Protein AF-A0A822E2S1-F1 (afdb_monomer)

Foldseek 3Di:
DVVVVVLVVDDDPDPVVSVVVVVCVVVDDDDDQWDQDDDADADPVDRSIHGDDVRVPDPCVVVVVCCCVVCPPCVPVPDD

Radius of gyration: 17.85 Å; Cα contacts (8 Å, |Δi|>4): 41; chains: 1; bounding box: 43×31×42 Å

pLDDT: mean 90.93, std 13.2, range [44.31, 98.31]

Mean predicted aligned error: 5.9 Å

Structure (mmCIF, N/CA/C/O backbone):
data_AF-A0A822E2S1-F1
#
_entry.id   AF-A0A822E2S1-F1
#
loop_
_atom_site.group_PDB
_atom_site.id
_atom_site.type_symbol
_atom_site.label_atom_id
_atom_site.label_alt_id
_atom_site.label_comp_id
_atom_site.label_asym_id
_atom_site.label_entity_id
_atom_site.label_seq_id
_atom_site.pdbx_PDB_ins_code
_atom_site.Cartn_x
_atom_site.Cartn_y
_atom_site.Cartn_z
_atom_site.occupancy
_atom_site.B_iso_or_equiv
_atom_site.auth_seq_id
_atom_site.auth_comp_id
_atom_site.auth_asym_id
_atom_site.auth_atom_id
_atom_site.pdbx_PDB_model_num
ATOM 1 N N . GLN A 1 1 ? -16.096 -2.720 3.157 1.00 77.44 1 GLN A N 1
ATOM 2 C CA . GLN A 1 1 ? -16.644 -3.628 4.191 1.00 77.44 1 GLN A CA 1
ATOM 3 C C . GLN A 1 1 ? -15.758 -4.862 4.356 1.00 77.44 1 GLN A C 1
ATOM 5 O O . GLN A 1 1 ? -15.341 -5.112 5.475 1.00 77.44 1 GLN A O 1
ATOM 10 N N . GLU A 1 2 ? -15.339 -5.525 3.271 1.00 96.06 2 GLU A N 1
ATOM 11 C CA . GLU A 1 2 ? -14.402 -6.670 3.325 1.00 96.06 2 GLU A CA 1
ATOM 12 C C . GLU A 1 2 ? -13.100 -6.420 4.104 1.00 96.06 2 GLU A C 1
ATOM 14 O O . GLU A 1 2 ? -12.682 -7.268 4.885 1.00 96.06 2 GLU A O 1
ATOM 19 N N . ALA A 1 3 ? -12.486 -5.239 3.972 1.00 96.62 3 ALA A N 1
ATOM 20 C CA . ALA A 1 3 ? -11.275 -4.903 4.731 1.00 96.62 3 ALA A CA 1
ATOM 21 C C . ALA A 1 3 ? -11.483 -4.957 6.260 1.00 96.62 3 ALA A C 1
ATOM 23 O O . ALA A 1 3 ? -10.589 -5.387 6.983 1.00 96.62 3 ALA A O 1
ATOM 24 N N . LYS A 1 4 ? -12.676 -4.587 6.752 1.00 95.62 4 LYS A N 1
ATOM 25 C CA . LYS A 1 4 ? -13.020 -4.691 8.180 1.00 95.62 4 LYS A CA 1
ATOM 26 C C . LYS A 1 4 ? -13.205 -6.153 8.598 1.00 95.62 4 LYS A C 1
ATOM 28 O O . LYS A 1 4 ? -12.613 -6.575 9.581 1.00 95.62 4 LYS A O 1
ATOM 33 N N . HIS A 1 5 ? -13.895 -6.958 7.787 1.00 97.06 5 HIS A N 1
ATOM 34 C CA . HIS A 1 5 ? -13.993 -8.406 8.026 1.00 97.06 5 HIS A CA 1
ATOM 35 C C . HIS A 1 5 ? -12.626 -9.111 8.015 1.00 97.06 5 HIS A C 1
ATOM 37 O O . HIS A 1 5 ? -12.420 -10.087 8.736 1.00 97.06 5 HIS A O 1
ATOM 43 N N . ALA A 1 6 ? -11.684 -8.649 7.190 1.00 97.62 6 ALA A N 1
ATOM 44 C CA . ALA A 1 6 ? -10.315 -9.153 7.203 1.00 97.62 6 ALA A CA 1
ATOM 45 C C . ALA A 1 6 ? -9.580 -8.750 8.493 1.00 97.62 6 ALA A C 1
ATOM 47 O O . ALA A 1 6 ? -8.909 -9.589 9.096 1.00 97.62 6 ALA A O 1
ATOM 48 N N .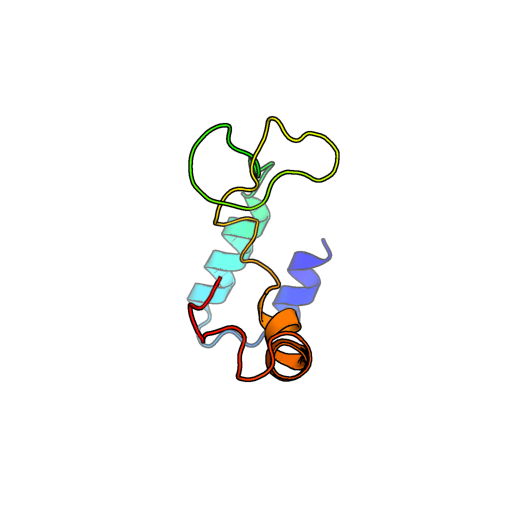 LEU A 1 7 ? -9.752 -7.505 8.954 1.00 97.06 7 LEU A N 1
ATOM 49 C CA . LEU A 1 7 ? -9.193 -7.017 10.217 1.00 97.06 7 LEU A CA 1
ATOM 50 C C . LEU A 1 7 ? -9.705 -7.814 11.431 1.00 97.06 7 LEU A C 1
ATOM 52 O O . LEU A 1 7 ? -8.933 -8.066 12.358 1.00 97.06 7 LEU A O 1
ATOM 56 N N . ASP A 1 8 ? -10.957 -8.277 11.426 1.00 96.50 8 ASP A N 1
ATOM 57 C CA . ASP A 1 8 ? -11.515 -9.120 12.499 1.00 96.50 8 ASP A CA 1
ATOM 58 C C . ASP A 1 8 ? -10.765 -10.451 12.661 1.00 96.50 8 ASP A C 1
ATOM 60 O O . ASP A 1 8 ? -10.630 -10.970 13.768 1.00 96.50 8 ASP A O 1
ATOM 64 N N . LYS A 1 9 ? -10.229 -10.990 11.561 1.00 97.38 9 LYS A N 1
ATOM 65 C CA . LYS A 1 9 ? -9.447 -12.237 11.541 1.00 97.38 9 LYS A CA 1
ATOM 66 C C . LYS A 1 9 ? -7.951 -12.005 11.755 1.00 97.38 9 LYS A C 1
ATOM 68 O O . LYS A 1 9 ? -7.217 -12.958 12.014 1.00 97.38 9 LYS A O 1
ATOM 73 N N . LEU A 1 10 ? -7.484 -10.765 11.613 1.00 97.50 10 LEU A N 1
ATOM 74 C CA . LEU A 1 10 ? -6.078 -10.410 11.760 1.00 97.50 10 LEU A CA 1
ATOM 75 C C . LEU A 1 10 ? -5.680 -10.430 13.238 1.00 97.50 10 LEU A C 1
ATOM 77 O O . LEU A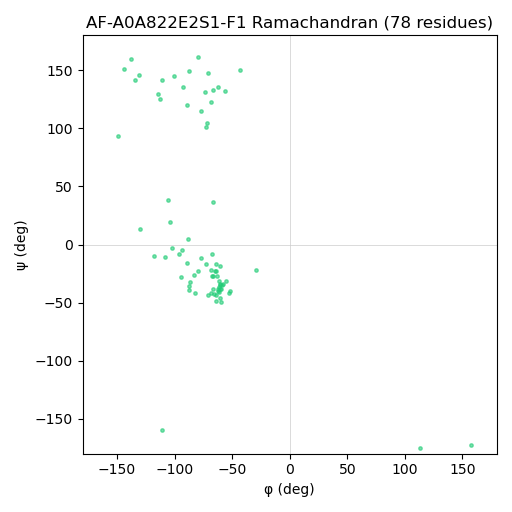 1 10 ? -6.333 -9.805 14.074 1.00 97.50 10 LEU A O 1
ATOM 81 N N . ASN A 1 11 ? -4.570 -11.092 13.562 1.00 97.44 11 ASN A N 1
ATOM 82 C CA . ASN A 1 11 ? -3.969 -10.972 14.885 1.00 97.44 11 ASN A CA 1
ATOM 83 C C . ASN A 1 11 ? -3.202 -9.646 14.990 1.00 97.44 11 ASN A C 1
ATOM 85 O O . ASN A 1 11 ? -2.198 -9.449 14.308 1.00 97.44 11 ASN A O 1
ATOM 89 N N . VAL A 1 12 ? -3.666 -8.756 15.862 1.00 96.81 12 VAL A N 1
ATOM 90 C CA . VAL A 1 12 ? -3.008 -7.484 16.182 1.00 96.81 12 VAL A CA 1
ATOM 91 C C . VAL A 1 12 ? -2.516 -7.558 17.617 1.00 96.81 12 VAL A C 1
ATOM 93 O O . VAL A 1 12 ? -3.280 -7.862 18.529 1.00 96.81 12 VAL A O 1
ATOM 96 N N . TYR A 1 13 ? -1.224 -7.314 17.818 1.00 96.69 13 TYR A N 1
ATOM 97 C CA . TYR A 1 13 ? -0.581 -7.610 19.096 1.00 96.69 13 TYR A CA 1
ATOM 98 C C . TYR A 1 13 ? -1.055 -6.703 20.236 1.00 96.69 13 TYR A C 1
ATOM 100 O O . TYR A 1 13 ? -0.916 -7.088 21.397 1.00 96.69 13 TYR A O 1
ATOM 108 N N . HIS A 1 14 ? -1.596 -5.516 19.937 1.00 97.06 14 HIS A N 1
ATOM 109 C CA . HIS A 1 14 ? -2.072 -4.536 20.917 1.00 97.06 14 HIS A CA 1
ATOM 110 C C . HIS A 1 14 ? -3.446 -3.984 20.507 1.00 97.06 14 HIS A C 1
ATOM 112 O O . HIS A 1 14 ? -3.694 -3.711 19.329 1.00 97.06 14 HIS A O 1
ATOM 118 N N . THR A 1 15 ? -4.330 -3.763 21.485 1.00 96.31 15 THR A N 1
ATOM 119 C CA . THR A 1 15 ? -5.683 -3.221 21.257 1.00 96.31 15 THR A CA 1
ATOM 120 C C . THR A 1 15 ? -5.652 -1.828 20.632 1.00 96.31 15 THR A C 1
ATOM 122 O O . THR A 1 15 ? -6.468 -1.517 19.772 1.00 96.31 15 THR A O 1
ATOM 125 N N . GLU A 1 16 ? -4.684 -0.994 21.011 1.00 97.94 16 GLU A N 1
ATOM 126 C CA . GLU A 1 16 ? -4.552 0.355 20.457 1.00 97.94 16 GLU A CA 1
ATOM 127 C C . GLU A 1 16 ? -4.287 0.338 18.946 1.00 97.94 16 GLU A C 1
ATOM 129 O O . GLU A 1 16 ? -4.902 1.099 18.202 1.00 97.94 16 GLU A O 1
ATOM 134 N N . THR A 1 17 ? -3.457 -0.592 18.467 1.00 97.75 17 THR A N 1
ATOM 135 C CA . THR A 1 17 ? -3.204 -0.774 17.032 1.00 97.75 17 THR A CA 1
ATOM 136 C C . THR A 1 17 ? -4.479 -1.165 16.285 1.00 97.75 17 THR A C 1
ATOM 138 O O . THR A 1 17 ? -4.714 -0.670 15.185 1.00 97.75 17 THR A O 1
ATOM 141 N N . ARG A 1 18 ? -5.343 -1.999 16.885 1.00 97.62 18 ARG A N 1
ATOM 142 C CA . ARG A 1 18 ? -6.660 -2.323 16.308 1.00 97.62 18 ARG A CA 1
ATOM 143 C C . ARG A 1 18 ? -7.510 -1.070 16.133 1.00 97.62 18 ARG A C 1
ATOM 145 O O . ARG A 1 18 ? -8.002 -0.819 15.039 1.00 97.62 18 ARG A O 1
ATOM 15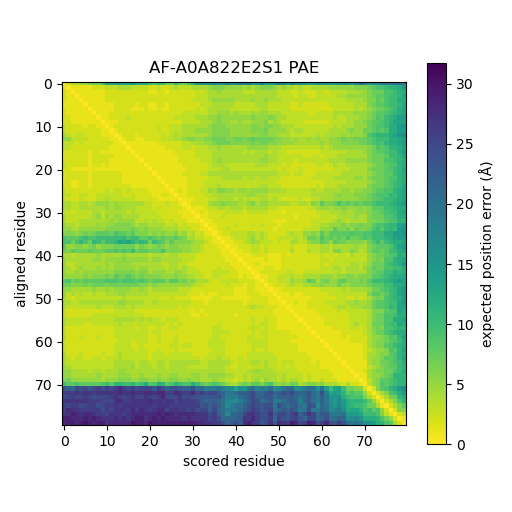2 N N . ASN A 1 19 ? -7.613 -0.265 17.189 1.00 97.31 19 ASN A N 1
ATOM 153 C CA . ASN A 1 19 ? -8.403 0.964 17.175 1.00 97.31 19 ASN A CA 1
ATOM 154 C C . ASN A 1 19 ? -7.901 1.947 16.105 1.00 97.31 19 ASN A C 1
ATOM 156 O O . ASN A 1 19 ? -8.703 2.596 15.437 1.00 97.31 19 ASN A O 1
ATOM 160 N N . GLN A 1 20 ? -6.580 2.034 15.911 1.00 98.12 20 GLN A N 1
ATOM 161 C CA . GLN A 1 20 ? -5.987 2.849 14.850 1.00 98.12 2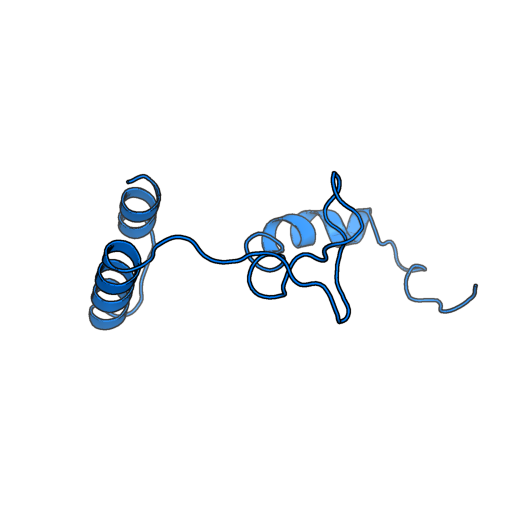0 GLN A CA 1
ATOM 162 C C . GLN A 1 20 ? -6.341 2.325 13.452 1.00 98.12 20 GLN A C 1
ATOM 164 O O . GLN A 1 20 ? -6.705 3.124 12.591 1.00 98.12 20 GLN A O 1
ATOM 169 N N . PHE A 1 21 ? -6.309 1.007 13.221 1.00 98.00 21 PHE A N 1
ATOM 170 C CA . PHE A 1 21 ? -6.778 0.433 11.955 1.00 98.00 21 PHE A CA 1
ATOM 171 C C . PHE A 1 21 ? -8.255 0.743 11.698 1.00 98.00 21 PHE A C 1
ATOM 173 O O . PHE A 1 21 ? -8.594 1.172 10.598 1.00 98.00 21 PHE A O 1
ATOM 180 N N . ASP A 1 22 ? -9.126 0.582 12.696 1.00 97.12 22 ASP A N 1
ATOM 181 C CA . ASP A 1 22 ? -10.555 0.887 12.558 1.00 97.12 22 ASP A CA 1
ATOM 182 C C . ASP A 1 22 ? -10.809 2.364 12.233 1.00 97.12 22 ASP A C 1
ATOM 184 O O . ASP A 1 22 ? -11.638 2.677 11.372 1.00 97.12 22 ASP A O 1
ATOM 188 N N . ALA A 1 23 ? -10.064 3.270 12.876 1.00 97.69 23 ALA A N 1
ATOM 189 C CA . ALA A 1 23 ? -10.129 4.701 12.604 1.00 97.69 23 ALA A CA 1
ATOM 190 C C . ALA A 1 23 ? -9.679 5.026 11.171 1.00 97.69 23 ALA A C 1
ATOM 192 O O . ALA A 1 23 ? -10.402 5.704 10.440 1.00 97.69 23 ALA A O 1
ATOM 193 N N . VAL A 1 24 ? -8.529 4.497 10.739 1.00 97.44 24 VAL A N 1
ATOM 194 C CA . VAL A 1 24 ? -8.011 4.718 9.381 1.00 97.44 24 VAL A CA 1
ATOM 195 C C . VAL A 1 24 ? -8.950 4.120 8.337 1.00 97.44 24 VAL A C 1
ATOM 197 O O . VAL A 1 24 ? -9.269 4.799 7.373 1.00 97.44 24 VAL A O 1
ATOM 200 N N . LEU A 1 25 ? -9.476 2.907 8.532 1.00 96.75 25 LEU A N 1
ATOM 201 C CA . LEU A 1 25 ? -10.440 2.294 7.606 1.00 96.75 25 LEU A CA 1
ATOM 202 C C . LEU A 1 25 ? -11.772 3.055 7.518 1.00 96.75 25 LEU A C 1
ATOM 204 O O . LEU A 1 25 ? -12.502 2.884 6.543 1.00 96.75 25 LEU A O 1
ATOM 208 N N . GLY A 1 26 ? -12.131 3.838 8.539 1.00 95.81 26 GLY A N 1
ATOM 209 C CA . GLY A 1 26 ? -13.296 4.726 8.510 1.00 95.81 26 GLY A CA 1
ATOM 210 C C . GLY A 1 26 ? -13.031 6.079 7.846 1.00 95.81 26 GLY A C 1
ATOM 211 O O . GLY A 1 26 ? -13.966 6.685 7.333 1.00 95.81 26 GLY A O 1
ATOM 212 N N . TRP A 1 27 ? -11.780 6.540 7.863 1.00 97.56 27 TRP A N 1
ATOM 213 C CA . TRP A 1 27 ? -11.345 7.828 7.316 1.00 97.56 27 TRP A CA 1
ATOM 214 C C . TRP A 1 27 ? -10.811 7.734 5.880 1.00 97.56 27 TRP A C 1
ATOM 216 O O . TRP A 1 27 ? -10.866 8.711 5.139 1.00 97.56 27 TRP A O 1
ATOM 226 N N . LEU A 1 28 ? -10.257 6.586 5.490 1.00 96.19 28 LEU A N 1
ATOM 227 C CA . LEU A 1 28 ? -9.565 6.427 4.219 1.00 96.19 28 LEU A CA 1
ATOM 228 C C . LEU A 1 28 ? -10.549 6.525 3.046 1.00 96.19 28 LEU A C 1
ATOM 230 O O . LEU A 1 28 ? -11.498 5.747 2.938 1.00 96.19 28 LEU A O 1
ATOM 234 N N . HIS A 1 29 ? -10.267 7.470 2.156 1.00 94.12 29 HIS A N 1
ATOM 235 C CA . HIS A 1 29 ? -10.989 7.723 0.912 1.00 94.12 29 HIS A CA 1
ATOM 236 C C . HIS A 1 29 ? -10.122 7.343 -0.299 1.00 94.12 29 HIS A C 1
ATOM 238 O O . HIS A 1 29 ? -9.182 6.554 -0.179 1.00 94.12 29 HIS A O 1
ATOM 244 N N . GLU A 1 30 ? -10.440 7.877 -1.479 1.00 95.94 30 GLU A N 1
ATOM 245 C CA . GLU A 1 30 ? -9.657 7.671 -2.688 1.00 95.94 30 GLU A CA 1
ATOM 246 C C . GLU A 1 30 ? -8.195 8.089 -2.480 1.00 95.94 30 GLU A C 1
ATOM 248 O O . GLU A 1 30 ? -7.885 9.179 -1.994 1.00 95.94 30 GLU A O 1
ATOM 253 N N . HIS A 1 31 ? -7.284 7.207 -2.886 1.00 95.00 31 HIS A N 1
ATOM 254 C CA . HIS A 1 31 ? -5.850 7.443 -2.859 1.00 95.00 31 HIS A CA 1
ATOM 255 C C . HIS A 1 31 ? -5.314 7.485 -4.291 1.00 95.00 31 HIS A C 1
ATOM 257 O O . HIS A 1 31 ? -5.578 6.583 -5.090 1.00 95.00 31 HIS A O 1
ATOM 263 N N . ALA A 1 32 ? -4.559 8.531 -4.626 1.00 95.69 32 ALA A N 1
ATOM 264 C CA . ALA A 1 32 ? -3.935 8.659 -5.936 1.00 95.69 32 ALA A CA 1
ATOM 265 C C . ALA A 1 32 ? -2.777 7.655 -6.070 1.00 95.69 32 ALA A C 1
ATOM 267 O O . ALA A 1 32 ? -1.703 7.867 -5.520 1.00 95.69 32 ALA A O 1
ATOM 268 N N . CYS A 1 33 ? -2.999 6.581 -6.829 1.00 95.19 33 CYS A N 1
ATOM 269 C CA . CYS A 1 33 ? -2.042 5.481 -7.005 1.00 95.19 33 CYS A CA 1
ATOM 270 C C . CYS A 1 33 ? -1.036 5.684 -8.154 1.00 95.19 33 CYS A C 1
ATOM 272 O O . CYS A 1 33 ? -0.256 4.784 -8.471 1.00 95.19 33 CYS A O 1
ATOM 274 N N . SER A 1 34 ? -1.057 6.849 -8.805 1.00 95.31 34 SER A N 1
ATOM 275 C CA . SER A 1 34 ? -0.277 7.124 -10.011 1.00 95.31 34 SER A CA 1
ATOM 276 C C . SER A 1 34 ? 0.496 8.437 -9.925 1.00 95.31 34 SER A C 1
ATOM 278 O O . SER A 1 34 ? -0.008 9.428 -9.396 1.00 95.31 34 SER A O 1
ATOM 280 N N . ARG A 1 35 ? 1.681 8.480 -10.539 1.00 94.19 35 ARG A N 1
ATOM 281 C CA . ARG A 1 35 ? 2.533 9.672 -10.665 1.00 94.19 35 ARG A CA 1
ATOM 282 C C . ARG A 1 35 ? 3.139 9.795 -12.063 1.00 94.19 35 ARG A C 1
ATOM 284 O O . ARG A 1 35 ? 3.244 8.809 -12.779 1.00 94.19 35 ARG A O 1
ATOM 291 N N . SER A 1 36 ? 3.576 10.994 -12.442 1.00 91.75 36 SER A N 1
ATOM 292 C CA . SER A 1 36 ? 4.160 11.270 -13.768 1.00 91.75 36 SER A CA 1
ATOM 293 C C . SER A 1 36 ? 5.694 11.232 -13.817 1.00 91.75 36 SER A C 1
ATOM 295 O O . SER A 1 36 ? 6.272 11.327 -14.895 1.00 91.75 36 SER A O 1
ATOM 297 N N . TYR A 1 37 ? 6.376 11.134 -12.671 1.00 90.94 37 TYR A N 1
ATOM 298 C CA . TYR A 1 37 ? 7.838 11.193 -12.586 1.00 90.94 37 TYR A CA 1
ATOM 299 C C . TYR A 1 37 ? 8.386 10.250 -11.508 1.00 90.94 37 TYR A C 1
ATOM 301 O O . TYR A 1 37 ? 7.733 10.011 -10.490 1.00 90.94 37 TYR A O 1
ATOM 309 N N . GLY A 1 38 ? 9.609 9.759 -11.717 1.00 91.50 38 GLY A N 1
ATOM 310 C CA . GLY A 1 38 ? 10.327 8.859 -10.814 1.00 91.50 38 GLY A CA 1
ATOM 311 C C . GLY A 1 38 ? 10.527 7.461 -11.400 1.00 91.50 38 GLY A C 1
ATOM 312 O O . GLY A 1 38 ? 10.207 7.203 -12.557 1.00 91.50 38 GLY A O 1
ATOM 313 N N . LEU A 1 39 ? 11.080 6.558 -10.590 1.00 92.56 39 LEU A N 1
ATOM 314 C CA . LEU A 1 39 ? 11.226 5.140 -10.937 1.00 92.56 39 LEU A CA 1
ATOM 315 C C . LEU A 1 39 ? 9.966 4.366 -10.552 1.00 92.56 39 LEU A C 1
ATOM 317 O O . LEU A 1 39 ? 9.311 4.709 -9.574 1.00 92.56 39 LEU A O 1
ATOM 321 N N . GLY A 1 40 ? 9.632 3.311 -11.279 1.00 92.50 40 GLY A N 1
ATOM 322 C CA . GLY A 1 40 ? 8.490 2.465 -10.951 1.00 92.50 40 GLY A CA 1
ATOM 323 C C . GLY A 1 40 ? 7.997 1.695 -12.161 1.00 92.50 40 GLY A C 1
ATOM 324 O O . GLY A 1 40 ? 8.609 1.729 -13.231 1.00 92.50 40 GLY A O 1
ATOM 325 N N . THR A 1 41 ? 6.869 1.021 -11.986 1.00 95.19 41 THR A N 1
ATOM 326 C CA . THR A 1 41 ? 6.202 0.282 -13.061 1.00 95.19 41 THR A CA 1
ATOM 327 C C . THR A 1 41 ? 5.173 1.183 -13.737 1.00 95.19 41 THR A C 1
ATOM 329 O O . THR A 1 41 ? 4.435 1.893 -13.056 1.00 95.19 41 THR A O 1
ATOM 332 N N . LYS A 1 42 ? 5.114 1.179 -15.071 1.00 96.69 42 LYS A N 1
ATOM 333 C CA . LYS A 1 42 ? 4.101 1.934 -15.826 1.00 96.69 42 LYS A CA 1
ATOM 334 C C . LYS A 1 42 ? 2.714 1.310 -15.666 1.00 96.69 42 LYS A C 1
ATOM 336 O O . LYS A 1 42 ? 2.605 0.086 -15.573 1.00 96.69 42 LYS A O 1
ATOM 341 N N . LEU A 1 43 ? 1.661 2.128 -15.680 1.00 96.25 43 LEU A N 1
ATOM 342 C CA . LEU A 1 43 ? 0.301 1.599 -15.777 1.00 96.25 43 LEU A CA 1
ATOM 343 C C . LEU A 1 43 ? 0.132 0.853 -17.111 1.00 96.25 43 LEU A C 1
ATOM 345 O O . LEU A 1 43 ? 0.538 1.367 -18.154 1.00 96.25 43 LEU A O 1
ATOM 349 N N . PRO 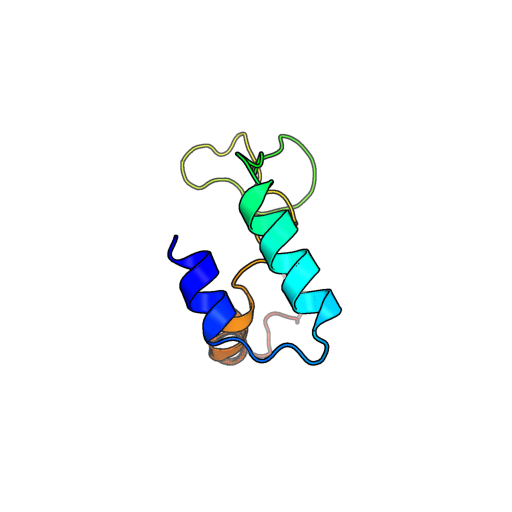A 1 44 ? -0.490 -0.338 -17.114 1.00 96.25 44 PRO A N 1
ATOM 350 C CA . PRO A 1 44 ? -0.519 -1.181 -18.307 1.00 96.25 44 PRO A CA 1
ATOM 351 C C . PRO A 1 44 ? -1.440 -0.658 -19.422 1.00 96.25 44 PRO A C 1
ATOM 353 O O . PRO A 1 44 ? -1.318 -1.105 -20.558 1.00 96.25 44 PRO A O 1
ATOM 356 N N . TRP A 1 45 ? -2.356 0.271 -19.123 1.00 95.88 45 TRP A N 1
ATOM 357 C CA . TRP A 1 45 ? -3.256 0.907 -20.101 1.00 95.88 45 TRP A CA 1
ATOM 358 C C . TRP A 1 45 ? -2.913 2.373 -20.404 1.00 95.88 45 TRP A C 1
ATOM 360 O O . TRP A 1 45 ? -3.486 2.938 -21.331 1.00 95.88 45 TRP A O 1
ATOM 370 N N . ASP A 1 46 ? -2.011 2.993 -19.637 1.00 94.88 46 ASP A N 1
ATOM 371 C CA . ASP A 1 46 ? -1.572 4.373 -19.855 1.00 94.88 46 ASP A CA 1
ATOM 372 C C . ASP A 1 46 ? -0.116 4.552 -19.407 1.00 94.88 46 ASP A C 1
ATOM 374 O O . ASP A 1 46 ? 0.194 4.827 -18.246 1.00 94.88 46 ASP A O 1
ATOM 378 N N . GLU A 1 47 ? 0.797 4.396 -20.363 1.00 93.25 47 GLU A N 1
ATOM 379 C CA . GLU A 1 47 ? 2.237 4.457 -20.127 1.00 93.25 47 GLU A CA 1
ATOM 380 C C . GLU A 1 47 ? 2.763 5.844 -19.722 1.00 93.25 47 GLU A C 1
ATOM 382 O O . GLU A 1 47 ? 3.939 5.957 -19.361 1.00 93.25 47 GLU A O 1
ATOM 387 N N . GLN A 1 48 ? 1.930 6.891 -19.773 1.00 94.75 48 GLN A N 1
ATOM 388 C CA . GLN A 1 48 ? 2.292 8.220 -19.281 1.00 94.75 48 GLN A CA 1
ATOM 389 C C . GLN A 1 48 ? 2.453 8.237 -17.753 1.00 94.75 48 GLN A C 1
ATOM 391 O O . GLN A 1 48 ? 3.206 9.055 -17.216 1.00 94.75 48 GLN A O 1
ATOM 396 N N . TYR A 1 49 ? 1.764 7.339 -17.048 1.00 95.44 49 TYR A N 1
ATOM 397 C CA . TYR A 1 49 ? 1.748 7.291 -15.594 1.00 95.44 49 TYR A CA 1
ATOM 398 C C . TYR A 1 49 ? 2.484 6.061 -15.055 1.00 95.44 49 TYR A C 1
ATOM 400 O O . TYR A 1 49 ? 2.381 4.949 -15.574 1.00 95.44 49 TYR A O 1
ATOM 408 N N . LEU A 1 50 ? 3.207 6.264 -13.958 1.00 96.38 50 LEU A N 1
ATOM 409 C CA . LEU A 1 50 ? 3.825 5.216 -13.157 1.00 96.38 50 LEU A CA 1
ATOM 410 C C . LEU A 1 50 ? 2.978 4.943 -11.917 1.00 96.38 50 LEU A C 1
ATOM 412 O O . LEU A 1 50 ? 2.431 5.875 -11.327 1.00 96.38 50 LEU A O 1
ATOM 416 N N . ILE A 1 51 ? 2.927 3.686 -11.491 1.00 96.69 51 ILE A N 1
ATOM 417 C CA . ILE A 1 51 ? 2.363 3.291 -10.199 1.00 96.69 51 ILE A CA 1
ATOM 418 C C . ILE A 1 51 ? 3.269 3.853 -9.097 1.00 96.69 51 ILE A C 1
ATOM 420 O O . ILE A 1 51 ? 4.498 3.771 -9.189 1.00 96.69 51 ILE A O 1
ATOM 424 N N . GLU A 1 52 ? 2.678 4.487 -8.085 1.00 96.88 52 GLU A N 1
ATOM 425 C CA . GLU A 1 52 ? 3.440 5.012 -6.952 1.00 96.88 52 GLU A CA 1
ATOM 426 C C . GLU A 1 52 ? 3.800 3.915 -5.932 1.00 96.88 52 GLU A C 1
ATOM 428 O O . GLU A 1 52 ? 3.228 2.826 -5.924 1.00 96.88 52 GLU A O 1
ATOM 433 N N . SER A 1 53 ? 4.790 4.203 -5.088 1.00 94.94 53 SER A N 1
ATOM 434 C CA . SER A 1 53 ? 5.474 3.215 -4.245 1.00 94.94 53 SER A CA 1
ATOM 435 C C . SER A 1 53 ? 4.629 2.572 -3.137 1.00 94.94 53 SER A C 1
ATOM 437 O O . SER A 1 53 ? 4.952 1.481 -2.679 1.00 94.94 53 SER A O 1
ATOM 439 N N . LEU A 1 54 ? 3.597 3.238 -2.615 1.00 96.56 54 LEU A N 1
ATOM 440 C CA . LEU A 1 54 ? 2.719 2.642 -1.597 1.00 96.56 54 LEU A CA 1
ATOM 441 C C . LEU A 1 54 ? 1.689 1.694 -2.230 1.00 96.56 54 LEU A C 1
ATOM 443 O O . LEU A 1 54 ? 1.196 0.783 -1.570 1.00 96.56 54 LEU A O 1
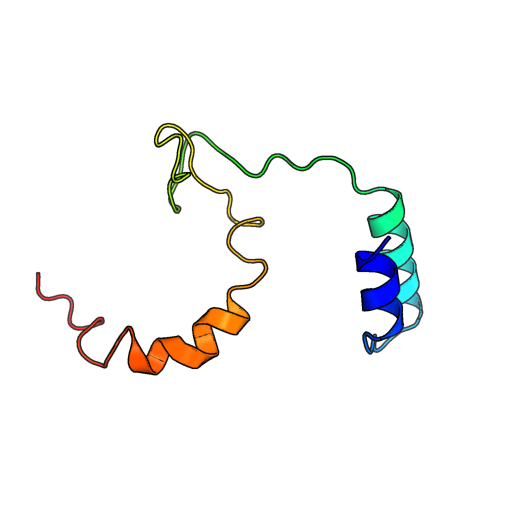ATOM 447 N N . SER A 1 55 ? 1.403 1.880 -3.516 1.00 97.00 55 SER A N 1
ATOM 448 C CA . SER A 1 55 ? 0.417 1.136 -4.289 1.00 97.00 55 SER A CA 1
ATOM 449 C C . SER A 1 55 ? 1.017 -0.134 -4.885 1.00 97.00 55 SER A C 1
ATOM 451 O O . SER A 1 55 ? 0.363 -1.179 -4.861 1.00 97.00 55 SER A O 1
ATOM 453 N N . ASP A 1 56 ? 2.265 -0.090 -5.369 1.00 96.56 56 ASP A N 1
ATOM 454 C CA . ASP A 1 56 ? 2.951 -1.271 -5.916 1.00 96.56 56 ASP A CA 1
ATOM 455 C C . ASP A 1 56 ? 3.484 -2.243 -4.840 1.00 96.56 56 ASP A C 1
ATOM 457 O O . ASP A 1 56 ? 3.804 -3.393 -5.146 1.00 96.56 56 ASP A O 1
ATOM 461 N N . SER A 1 57 ? 3.496 -1.836 -3.566 1.00 96.69 57 SER A N 1
ATOM 462 C CA . SER A 1 57 ? 4.053 -2.599 -2.436 1.00 96.69 57 SER A CA 1
ATOM 463 C C . SER A 1 57 ? 3.014 -3.282 -1.529 1.00 96.69 57 SER A C 1
ATOM 465 O O . SER A 1 57 ? 3.323 -3.686 -0.409 1.00 96.69 57 SER A O 1
ATOM 467 N N . THR A 1 58 ? 1.779 -3.483 -1.997 1.00 97.56 58 THR A N 1
ATOM 468 C CA . THR A 1 58 ? 0.680 -4.014 -1.159 1.00 97.56 58 THR A CA 1
ATOM 469 C C . THR A 1 58 ? 0.593 -5.544 -1.098 1.00 97.56 58 THR A C 1
ATOM 471 O O . THR A 1 58 ? 0.198 -6.096 -0.072 1.00 97.56 58 THR A O 1
ATOM 474 N N . ILE 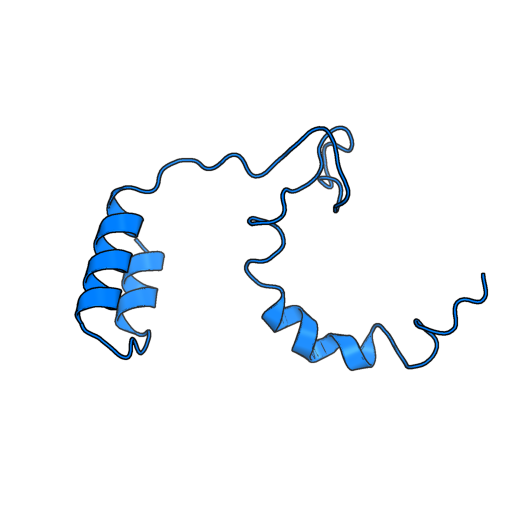A 1 59 ? 0.960 -6.248 -2.176 1.00 98.00 59 ILE A N 1
ATOM 475 C CA . ILE A 1 59 ? 0.807 -7.715 -2.298 1.00 98.00 59 ILE A CA 1
ATOM 476 C C . ILE A 1 59 ? 2.080 -8.438 -2.764 1.00 98.00 59 ILE A C 1
ATOM 478 O O . ILE A 1 59 ? 2.042 -9.618 -3.117 1.00 98.00 59 ILE A O 1
ATOM 482 N N . TYR A 1 60 ? 3.228 -7.758 -2.741 1.00 96.88 60 TYR A N 1
ATOM 483 C CA . TYR A 1 60 ? 4.517 -8.314 -3.180 1.00 96.88 60 TYR A CA 1
ATOM 484 C C . TYR A 1 60 ? 4.956 -9.555 -2.378 1.00 96.88 60 TYR A C 1
ATOM 486 O O . TYR A 1 60 ? 5.744 -10.363 -2.863 1.00 96.88 60 TYR A O 1
ATOM 494 N N . MET A 1 61 ? 4.393 -9.781 -1.186 1.00 98.31 61 MET A N 1
ATOM 495 C CA . MET A 1 61 ? 4.607 -11.003 -0.405 1.00 98.31 61 MET A CA 1
ATOM 496 C C . MET A 1 61 ? 4.207 -12.263 -1.186 1.00 98.31 61 MET A C 1
ATOM 498 O O . MET A 1 61 ? 4.863 -13.294 -1.058 1.00 98.31 61 MET A O 1
ATOM 502 N N . ALA A 1 62 ? 3.171 -12.184 -2.031 1.00 97.88 62 ALA A N 1
ATOM 503 C CA . ALA A 1 62 ? 2.784 -13.290 -2.903 1.00 97.88 62 ALA A CA 1
ATOM 504 C C . ALA A 1 62 ? 3.859 -13.563 -3.964 1.00 97.88 62 ALA A C 1
ATOM 506 O O . ALA A 1 62 ? 4.176 -14.720 -4.237 1.00 97.88 62 ALA A O 1
ATOM 507 N N . TYR A 1 63 ? 4.480 -12.512 -4.506 1.00 96.06 63 TYR A N 1
ATOM 508 C CA . TYR A 1 63 ? 5.569 -12.641 -5.471 1.00 96.06 63 TYR A CA 1
ATOM 509 C C . TYR A 1 63 ? 6.770 -13.394 -4.887 1.00 96.06 63 TYR A C 1
ATOM 511 O O . TYR A 1 63 ? 7.342 -14.247 -5.565 1.00 96.06 63 TYR A O 1
ATOM 519 N N . TYR A 1 64 ? 7.104 -13.176 -3.609 1.00 95.81 64 TYR A N 1
ATOM 520 C CA . TYR A 1 64 ? 8.200 -13.906 -2.957 1.00 95.81 64 TYR A CA 1
ATOM 521 C C . TYR A 1 64 ? 8.056 -15.428 -3.025 1.00 95.81 64 TYR A C 1
ATOM 523 O O . TYR A 1 64 ? 9.064 -16.128 -3.119 1.00 95.81 64 TYR A O 1
ATOM 531 N N . THR A 1 65 ? 6.826 -15.948 -3.035 1.00 96.38 65 THR A N 1
ATOM 532 C CA . THR A 1 65 ? 6.582 -17.398 -3.092 1.00 96.38 65 THR A CA 1
ATOM 533 C C . THR A 1 65 ? 7.095 -18.038 -4.384 1.00 96.38 65 THR A C 1
ATOM 535 O O . THR A 1 65 ? 7.473 -19.205 -4.374 1.00 96.38 65 THR A O 1
ATOM 538 N N . VAL A 1 66 ? 7.171 -17.272 -5.477 1.00 94.69 66 VAL A N 1
ATOM 539 C CA . VAL A 1 66 ? 7.581 -17.747 -6.809 1.00 94.69 66 VAL A CA 1
ATOM 540 C C . VAL A 1 66 ? 8.850 -17.075 -7.329 1.00 94.69 66 VAL A C 1
ATOM 542 O O . VAL A 1 66 ? 9.413 -17.536 -8.317 1.00 94.69 66 VAL A O 1
ATOM 545 N N . ALA A 1 67 ? 9.344 -16.025 -6.667 1.00 93.88 67 ALA A N 1
ATOM 546 C CA . ALA A 1 67 ? 10.509 -15.257 -7.110 1.00 93.88 67 ALA A CA 1
ATOM 547 C C . ALA A 1 67 ? 11.734 -16.144 -7.394 1.00 93.88 67 ALA A C 1
ATOM 549 O O . ALA A 1 67 ? 12.380 -15.989 -8.423 1.00 93.88 67 ALA A O 1
ATOM 550 N N . HIS A 1 68 ? 12.002 -17.137 -6.541 1.00 88.94 68 HIS A N 1
ATOM 551 C CA . HIS A 1 68 ? 13.120 -18.075 -6.704 1.00 88.94 68 HIS A CA 1
ATOM 552 C C . HIS A 1 68 ? 13.019 -18.975 -7.951 1.00 88.94 68 HIS A C 1
ATOM 554 O O . HIS A 1 68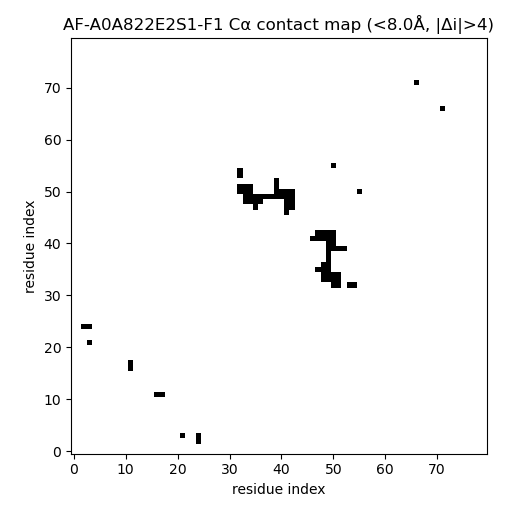 ? 14.036 -19.483 -8.418 1.00 88.94 68 HIS A O 1
ATOM 560 N N . LEU A 1 69 ? 11.809 -19.171 -8.483 1.00 92.00 69 LEU A N 1
ATOM 561 C CA . LEU A 1 69 ? 11.565 -19.908 -9.724 1.00 92.00 69 LEU A CA 1
ATOM 562 C C . LEU A 1 69 ? 11.655 -18.988 -10.944 1.00 92.00 69 LEU A C 1
ATOM 564 O O . LEU A 1 69 ? 12.115 -19.412 -11.999 1.00 92.00 69 LEU A O 1
ATOM 568 N N . LEU A 1 70 ? 11.200 -17.741 -10.801 1.00 90.50 70 LEU A N 1
ATOM 569 C CA . LEU A 1 70 ? 11.113 -16.777 -11.899 1.00 90.50 70 LEU A CA 1
ATOM 570 C C . LEU A 1 70 ? 12.442 -16.066 -12.173 1.00 90.50 70 LEU A C 1
ATOM 572 O O . LEU A 1 70 ? 12.810 -15.870 -13.324 1.00 90.50 70 LEU A O 1
ATOM 576 N N . GLN A 1 71 ? 13.154 -15.672 -11.120 1.00 86.50 71 GLN A N 1
ATOM 577 C CA . GLN A 1 71 ? 14.349 -14.826 -11.177 1.00 86.50 71 GLN A CA 1
ATOM 578 C C . GLN A 1 71 ? 15.628 -15.642 -10.932 1.00 86.50 71 GLN A C 1
ATOM 580 O O . GLN A 1 71 ? 16.520 -15.187 -10.220 1.00 86.50 71 GLN A O 1
ATOM 585 N N . ALA A 1 72 ? 15.705 -16.875 -11.454 1.00 69.25 72 ALA A N 1
ATOM 586 C CA . ALA A 1 72 ? 16.797 -17.821 -11.197 1.00 69.25 72 ALA A CA 1
ATOM 587 C C . ALA A 1 72 ? 18.206 -17.175 -11.247 1.00 69.25 72 ALA A C 1
ATOM 589 O O . ALA A 1 72 ? 18.417 -16.199 -11.968 1.00 69.25 72 ALA A O 1
ATOM 590 N N . ARG A 1 73 ? 19.132 -17.751 -10.451 1.00 56.59 73 ARG A N 1
ATOM 591 C CA . ARG A 1 73 ? 20.479 -17.306 -9.984 1.00 56.59 73 ARG A CA 1
ATOM 592 C C . ARG A 1 73 ? 21.323 -16.371 -10.871 1.00 56.59 73 ARG A C 1
ATOM 594 O O . ARG A 1 73 ? 22.161 -15.667 -10.314 1.00 56.59 73 ARG A O 1
ATOM 601 N N . ASP A 1 74 ? 21.088 -16.316 -12.173 1.00 57.25 74 ASP A N 1
ATOM 602 C CA . ASP A 1 74 ? 21.833 -15.500 -13.138 1.00 57.25 74 ASP A CA 1
ATOM 603 C C . ASP A 1 74 ? 21.179 -14.126 -13.388 1.00 57.25 74 ASP A C 1
ATOM 605 O O . ASP A 1 74 ? 21.762 -13.251 -14.013 1.00 57.25 74 ASP A O 1
ATOM 609 N N . SER A 1 75 ? 20.002 -13.853 -12.815 1.00 55.94 75 SER A N 1
ATOM 610 C CA . SER A 1 75 ? 19.345 -12.533 -12.928 1.00 55.94 75 SER A CA 1
ATOM 611 C C . SER A 1 75 ? 20.145 -11.393 -12.268 1.00 55.94 75 SER A C 1
ATOM 613 O O . SER A 1 75 ? 19.893 -10.219 -12.531 1.00 55.94 75 SER A O 1
ATOM 615 N N . PHE A 1 76 ? 21.109 -11.737 -11.404 1.00 55.72 76 PHE A N 1
ATOM 616 C CA . PHE A 1 76 ? 22.044 -10.805 -10.765 1.00 55.72 76 PHE A CA 1
ATOM 617 C C . PHE A 1 76 ? 23.445 -10.811 -11.396 1.00 55.72 76 PHE A C 1
ATOM 619 O O . PHE A 1 76 ? 24.286 -10.012 -10.975 1.00 55.72 76 PHE A O 1
ATOM 626 N N . SER A 1 77 ? 23.726 -11.660 -12.397 1.00 54.53 77 SER A N 1
ATOM 627 C CA . SER A 1 77 ? 24.916 -11.450 -13.221 1.00 54.53 77 SER A CA 1
ATOM 628 C C . SER A 1 77 ? 24.614 -10.246 -14.098 1.00 54.53 77 SER A C 1
ATOM 630 O O . SER A 1 77 ? 23.852 -10.345 -15.051 1.00 54.53 77 SER A O 1
ATOM 632 N N . GLY A 1 78 ? 25.146 -9.082 -13.728 1.00 55.78 78 GLY A N 1
ATOM 633 C CA . GLY A 1 78 ? 25.002 -7.827 -14.466 1.00 55.78 78 GLY A CA 1
ATOM 634 C C . GLY A 1 78 ? 25.693 -7.829 -15.834 1.00 55.78 78 GLY A C 1
ATOM 635 O O . GLY A 1 78 ? 26.261 -6.810 -16.221 1.00 55.78 78 GLY A O 1
ATOM 636 N N . GLU A 1 79 ? 25.683 -8.953 -16.545 1.00 48.16 79 GLU A N 1
ATOM 637 C CA . GLU A 1 79 ? 26.074 -9.031 -17.941 1.00 48.16 79 GLU A CA 1
ATOM 638 C C . GLU A 1 79 ? 24.833 -8.778 -18.798 1.00 48.16 79 GLU A C 1
ATOM 640 O O . GLU A 1 79 ? 23.802 -9.436 -18.661 1.00 48.16 79 GLU A O 1
ATOM 645 N N . LYS A 1 80 ? 24.936 -7.724 -19.607 1.00 44.31 80 LYS A N 1
ATOM 646 C CA . LYS A 1 80 ? 23.956 -7.357 -20.626 1.00 44.31 80 LYS A CA 1
ATOM 647 C C . LYS A 1 80 ? 23.971 -8.344 -21.782 1.00 44.31 80 LYS A C 1
ATOM 649 O O . LYS A 1 80 ? 25.090 -8.761 -22.154 1.00 44.31 80 LYS A O 1
#

InterPro domains:
  IPR004493 Leucyl-tRNA synthetase, class Ia, archaeal/eukaryotic cytosolic [PTHR45794] (2-75)
  IPR014729 Rossmann-like alpha/beta/alpha sandwich fold [G3DSA:3.40.50.620] (1-80)

Solvent-accessible sur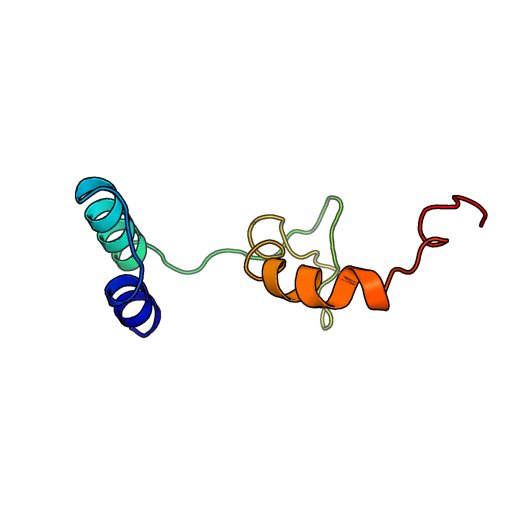face area (backbone atoms only — not comparable to full-atom values): 5230 Å² total; per-residue (Å²): 112,66,69,57,62,50,52,74,73,49,90,63,97,44,72,67,61,48,55,50,49,55,52,46,69,73,67,65,70,94,73,87,51,61,38,78,77,84,86,69,53,58,39,94,90,45,74,74,30,26,40,31,76,79,61,71,62,74,62,51,73,64,49,61,79,47,40,76,75,72,58,43,90,61,74,75,53,89,74,131

Sequence (80 aa):
QEAKHALDKLNVYHTETRNQFDAVLGWLHEHACSRSYGLGTKLPWDEQYLIESLSDSTIYMAYYTVAHLLQARDSFSGEK

Secondary structure (DSSP, 8-state):
-HHHHHHHHS--SSHHHHHHHHHHHHH------EESSSSSPEETTEEEEEEPTTTTTSSHHHHHHHHHHHS-TTTTS---

Organism: NCBI:txid392032

Nearest PDB structures (foldseek):
  6kie-assembly1_A  TM=9.953E-01  e=1.039E-05  Homo sapiens
  1wkb-assembly1_A  TM=9.221E-01  e=2.459E-04  Pyrococcus horikoshii
  1wz2-assembly1_A  TM=9.204E-01  e=3.023E-04  Pyrococcus horikoshii OT3